Protein AF-A0A9W4RSF1-F1 (afdb_monomer_lite)

Radius of gyration: 12.2 Å; chains: 1; bounding box: 41×27×24 Å

Sequence (80 aa):
LLMERQGANDNRPVPNGACCVANTSLKQDVCNVNGQTGRCVPDSINNCGAQLTCIEDSRLTCDPNTLERGRPLCRRTPGA

pLDDT: mean 92.69, std 12.31, range [46.75, 98.62]

Organism: NCBI:txid2664923

Structure (mmCIF, N/CA/C/O backbone):
data_AF-A0A9W4RSF1-F1
#
_entry.id   AF-A0A9W4RSF1-F1
#
loop_
_atom_site.group_PDB
_atom_site.id
_atom_site.type_symbol
_atom_site.label_atom_id
_atom_site.label_alt_id
_atom_site.label_comp_id
_atom_site.label_asym_id
_atom_site.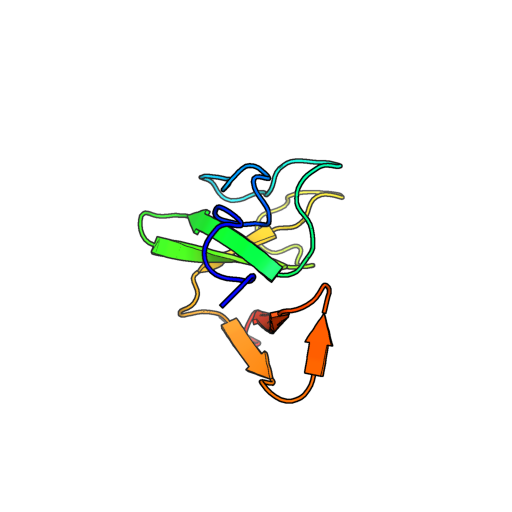label_entity_id
_atom_site.label_seq_id
_atom_site.pdbx_PDB_ins_code
_atom_site.Cartn_x
_atom_site.Cartn_y
_atom_site.Cartn_z
_atom_site.occupancy
_atom_site.B_iso_or_equiv
_atom_site.auth_seq_id
_atom_site.auth_comp_id
_atom_site.auth_asym_id
_atom_site.auth_atom_id
_atom_site.pdbx_PDB_model_num
ATOM 1 N N . LEU A 1 1 ? -26.780 -4.768 -8.206 1.00 46.75 1 LEU A N 1
ATOM 2 C CA . LEU A 1 1 ? -25.746 -3.711 -8.179 1.00 46.75 1 LEU A CA 1
ATOM 3 C C . LEU A 1 1 ? -25.628 -3.171 -6.740 1.00 46.75 1 LEU A C 1
ATOM 5 O O . LEU A 1 1 ? -26.107 -2.094 -6.433 1.00 46.75 1 LEU A O 1
ATOM 9 N N . LEU A 1 2 ? -25.111 -3.975 -5.800 1.00 49.22 2 LEU A N 1
ATOM 10 C CA . LEU A 1 2 ? -25.009 -3.607 -4.368 1.00 49.22 2 LEU A CA 1
ATOM 11 C C . LEU A 1 2 ? -23.586 -3.172 -3.961 1.00 49.22 2 LEU A C 1
ATOM 13 O O . LEU A 1 2 ? -23.369 -2.799 -2.816 1.00 49.22 2 LEU A O 1
ATOM 17 N N . MET A 1 3 ? -22.626 -3.204 -4.893 1.00 55.41 3 MET A N 1
ATOM 18 C CA . MET A 1 3 ? -21.207 -2.923 -4.624 1.00 55.41 3 MET A CA 1
ATOM 19 C C . MET A 1 3 ? -20.760 -1.496 -4.984 1.00 55.41 3 MET A C 1
ATOM 21 O O . MET A 1 3 ? -19.628 -1.129 -4.708 1.00 55.41 3 MET A O 1
ATOM 25 N N . GLU A 1 4 ? -21.632 -0.655 -5.548 1.00 50.03 4 GLU A N 1
ATOM 26 C CA . GLU A 1 4 ? -21.255 0.678 -6.061 1.00 50.03 4 GLU A CA 1
ATOM 27 C C . GLU A 1 4 ? -21.283 1.808 -5.012 1.00 50.03 4 GLU A C 1
ATOM 29 O O . GLU A 1 4 ? -21.168 2.979 -5.362 1.00 50.03 4 GLU A O 1
ATOM 34 N N . ARG A 1 5 ? -21.464 1.502 -3.717 1.00 50.56 5 ARG A N 1
ATOM 35 C CA . ARG A 1 5 ? -21.604 2.531 -2.660 1.00 50.56 5 ARG A CA 1
ATOM 36 C C . ARG A 1 5 ? -20.655 2.392 -1.475 1.00 50.56 5 ARG A C 1
ATOM 38 O O . ARG A 1 5 ? -20.812 3.114 -0.493 1.00 50.56 5 ARG A O 1
ATOM 45 N N . GLN A 1 6 ? -19.679 1.495 -1.529 1.00 58.50 6 GLN A N 1
ATOM 46 C CA . GLN A 1 6 ? -18.581 1.562 -0.569 1.00 58.50 6 GLN A CA 1
ATOM 47 C C . GLN A 1 6 ? -17.622 2.645 -1.067 1.00 58.50 6 GLN A C 1
ATOM 49 O O . GLN A 1 6 ? -17.057 2.519 -2.151 1.00 58.50 6 GLN A O 1
ATOM 54 N N . GLY A 1 7 ? -17.493 3.748 -0.319 1.00 74.19 7 GLY A N 1
ATOM 55 C CA . GLY A 1 7 ? -16.478 4.763 -0.593 1.00 74.19 7 GLY A CA 1
ATOM 56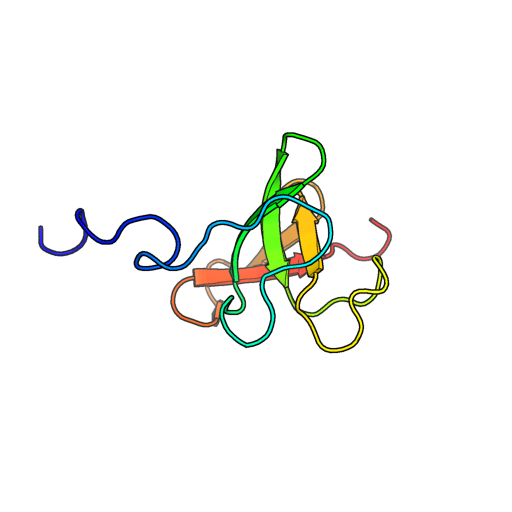 C C . GLY A 1 7 ? -15.079 4.144 -0.608 1.00 74.19 7 GLY A C 1
ATOM 57 O O . GLY A 1 7 ? -14.898 2.984 -0.225 1.00 74.19 7 GLY A O 1
ATOM 58 N N . ALA A 1 8 ? -14.074 4.904 -1.049 1.00 86.44 8 ALA A N 1
ATOM 59 C CA . ALA A 1 8 ? -12.696 4.420 -1.082 1.00 86.44 8 ALA A CA 1
ATOM 60 C C . ALA A 1 8 ? -12.320 3.720 0.241 1.00 86.44 8 ALA A C 1
ATOM 62 O O . ALA A 1 8 ? -12.658 4.194 1.323 1.00 86.44 8 ALA A O 1
ATOM 63 N N . ASN A 1 9 ? -11.663 2.562 0.133 1.00 94.25 9 ASN A N 1
ATOM 64 C CA . ASN A 1 9 ? -11.238 1.738 1.276 1.00 94.25 9 ASN A CA 1
ATOM 65 C C . ASN A 1 9 ? -12.392 1.344 2.215 1.00 94.25 9 ASN A C 1
ATOM 67 O O . ASN A 1 9 ? -12.231 1.359 3.429 1.00 94.25 9 ASN A O 1
ATOM 71 N N . ASP A 1 10 ? -13.573 1.032 1.679 1.00 92.50 10 ASP A N 1
ATOM 72 C CA . ASP A 1 10 ? -14.790 0.754 2.462 1.00 92.50 10 ASP A CA 1
ATOM 73 C C . ASP A 1 10 ? -15.117 1.871 3.466 1.00 92.50 10 ASP A C 1
ATOM 75 O O . ASP A 1 10 ? -15.527 1.620 4.600 1.00 92.50 10 ASP A O 1
ATOM 79 N N . ASN A 1 11 ? -14.922 3.121 3.037 1.00 92.94 11 ASN A N 1
ATOM 80 C CA . ASN A 1 11 ? -15.047 4.342 3.839 1.00 92.94 11 ASN A CA 1
ATOM 81 C C . ASN A 1 11 ? -13.974 4.530 4.930 1.00 92.94 11 ASN A C 1
ATOM 83 O O . ASN A 1 11 ? -14.110 5.423 5.769 1.00 92.94 11 ASN A O 1
ATOM 87 N N . ARG A 1 12 ? -12.891 3.743 4.930 1.00 94.81 12 ARG A N 1
ATOM 88 C CA . ARG A 1 12 ? -11.680 4.080 5.696 1.00 94.81 12 ARG A CA 1
ATOM 89 C C . ARG A 1 12 ? -10.974 5.288 5.062 1.00 94.81 12 ARG A C 1
ATOM 91 O O . ARG A 1 12 ? -11.143 5.544 3.868 1.00 94.81 12 ARG A O 1
ATOM 98 N N . PRO A 1 13 ? -10.134 6.018 5.818 1.00 95.56 13 PRO A N 1
ATOM 99 C CA . PRO A 1 13 ? -9.341 7.107 5.259 1.00 95.56 13 PRO A CA 1
ATOM 100 C C . PRO A 1 13 ? -8.493 6.664 4.058 1.00 95.56 13 PRO A C 1
ATOM 102 O O . PRO A 1 13 ? -7.940 5.561 4.039 1.00 95.56 13 PRO A O 1
ATOM 105 N N . VAL A 1 14 ? -8.350 7.559 3.079 1.00 97.50 14 VAL A N 1
ATOM 106 C CA . VAL A 1 14 ? -7.331 7.466 2.025 1.00 97.50 14 VAL A CA 1
ATOM 107 C C . VAL A 1 14 ? -6.136 8.300 2.497 1.00 97.50 14 VAL A C 1
ATOM 109 O O . VAL A 1 14 ? -6.202 9.529 2.414 1.00 97.50 14 VAL A O 1
ATOM 112 N N . PRO A 1 15 ? -5.077 7.690 3.065 1.00 97.31 15 PRO A N 1
ATOM 113 C CA . PRO A 1 15 ? -3.951 8.451 3.593 1.00 97.31 15 PRO A CA 1
ATOM 114 C C . PRO A 1 15 ? -3.231 9.212 2.480 1.00 97.31 15 PRO A C 1
ATOM 116 O O . PRO A 1 15 ? -3.148 8.731 1.351 1.00 97.31 15 PRO A O 1
ATOM 119 N N . ASN A 1 16 ? -2.700 10.387 2.820 1.00 97.94 16 ASN A N 1
ATOM 120 C CA . ASN A 1 16 ? -1.817 11.165 1.960 1.00 97.94 16 ASN A CA 1
ATOM 121 C C . ASN A 1 16 ? -0.465 11.344 2.663 1.00 97.94 16 ASN A C 1
ATOM 123 O O . ASN A 1 16 ? -0.408 11.956 3.729 1.00 97.94 16 ASN A O 1
ATOM 127 N N . GLY A 1 17 ? 0.597 10.785 2.088 1.00 97.62 17 GLY A N 1
ATOM 128 C CA . GLY A 1 17 ? 1.941 10.777 2.657 1.00 97.62 17 GLY A CA 1
ATOM 129 C C . GLY A 1 17 ? 2.595 9.399 2.593 1.00 97.62 17 GLY A C 1
ATOM 130 O O . GLY A 1 17 ? 2.009 8.430 2.123 1.00 97.62 17 GLY A O 1
ATOM 131 N N . ALA A 1 18 ? 3.834 9.313 3.074 1.00 97.88 18 ALA A N 1
ATOM 132 C CA . ALA A 1 18 ? 4.663 8.116 2.932 1.00 97.88 18 ALA A CA 1
ATOM 133 C C . ALA A 1 18 ? 4.166 6.898 3.739 1.00 97.88 18 ALA A C 1
ATOM 135 O O . ALA A 1 18 ? 4.448 5.758 3.365 1.00 97.88 18 ALA A O 1
ATOM 136 N N . CYS A 1 19 ? 3.419 7.129 4.824 1.00 98.44 19 CYS A N 1
ATOM 137 C CA . CYS A 1 19 ? 2.928 6.100 5.737 1.00 98.44 19 CYS A CA 1
ATOM 138 C C . CYS A 1 19 ? 1.401 6.094 5.794 1.00 98.44 19 CYS A C 1
ATOM 140 O O . CYS A 1 19 ? 0.754 7.142 5.785 1.0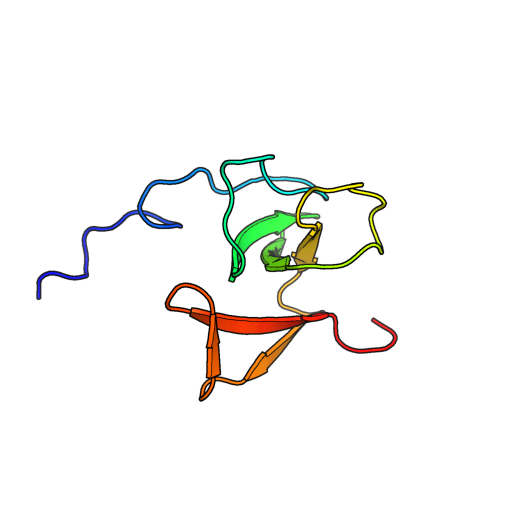0 98.44 19 CYS A O 1
ATOM 142 N N . CYS A 1 20 ? 0.823 4.901 5.870 1.00 98.50 20 CYS A N 1
ATOM 143 C CA . CYS A 1 20 ? -0.616 4.731 6.006 1.00 98.50 20 CYS A CA 1
ATOM 144 C C . CYS A 1 20 ? -1.078 4.886 7.460 1.00 98.50 20 CYS A C 1
ATOM 146 O O . CYS A 1 20 ? -0.283 4.829 8.395 1.00 98.50 20 CYS A O 1
ATOM 148 N N . VAL A 1 21 ? -2.386 5.063 7.672 1.00 98.00 21 VAL A N 1
ATOM 149 C CA . VAL A 1 21 ? -2.925 5.349 9.008 1.00 98.00 21 VAL A CA 1
ATOM 150 C C . VAL A 1 21 ? -2.775 4.126 9.914 1.00 98.00 21 VAL A C 1
ATOM 152 O O . VAL A 1 21 ? -3.379 3.077 9.668 1.00 98.00 21 VAL A O 1
ATOM 155 N N . ALA A 1 22 ? -1.994 4.268 10.987 1.00 96.75 22 ALA A N 1
ATOM 156 C CA . ALA A 1 22 ? -1.763 3.212 11.968 1.00 96.75 22 ALA A CA 1
ATOM 157 C C . ALA A 1 22 ? -3.080 2.630 12.506 1.00 96.75 22 ALA A C 1
ATOM 159 O O . ALA A 1 22 ? -4.024 3.367 12.798 1.00 96.75 22 ALA A O 1
ATOM 160 N N . ASN A 1 23 ? -3.135 1.301 12.644 1.00 94.44 23 ASN A N 1
ATOM 161 C CA . ASN A 1 23 ? -4.282 0.543 13.166 1.00 94.44 23 ASN A CA 1
ATOM 162 C C . ASN A 1 23 ? -5.616 0.743 12.413 1.00 94.44 23 ASN A C 1
ATOM 164 O O . ASN A 1 23 ? -6.628 0.184 12.825 1.00 94.44 23 ASN A O 1
ATOM 168 N N . THR A 1 24 ? -5.624 1.513 11.320 1.00 96.81 24 THR A N 1
ATOM 169 C CA . THR A 1 24 ? -6.833 1.881 10.571 1.00 96.81 24 THR A CA 1
ATOM 170 C C . THR A 1 24 ? -6.741 1.418 9.124 1.00 96.81 24 THR A C 1
ATOM 172 O O . THR A 1 24 ? -7.640 0.732 8.648 1.00 96.81 24 THR A O 1
ATOM 175 N N . SER A 1 25 ? -5.658 1.766 8.418 1.00 97.75 25 SER A N 1
ATOM 176 C CA . SER A 1 25 ? -5.450 1.331 7.037 1.00 97.75 25 SER A CA 1
ATOM 177 C C . SER A 1 25 ? -5.177 -0.168 6.973 1.00 97.75 25 SER A C 1
ATOM 179 O O . SER A 1 25 ? -4.391 -0.717 7.748 1.00 97.75 25 SER A O 1
ATOM 181 N N . LEU A 1 26 ? -5.797 -0.826 6.001 1.00 98.00 26 LEU A N 1
ATOM 182 C CA . LEU A 1 26 ? -5.571 -2.227 5.687 1.00 98.00 26 LEU A CA 1
ATOM 183 C C . LEU A 1 26 ? -4.602 -2.367 4.512 1.00 98.00 26 LEU A C 1
ATOM 185 O O . LEU A 1 26 ? -4.387 -1.448 3.722 1.00 98.00 26 LEU A O 1
ATOM 189 N N . LYS A 1 27 ? -4.002 -3.553 4.386 1.00 98.12 27 LYS A N 1
ATOM 190 C CA . LYS A 1 27 ? -3.194 -3.877 3.209 1.00 98.12 27 LYS A CA 1
ATOM 191 C C . LYS A 1 27 ? -4.051 -3.744 1.953 1.00 98.12 27 LYS A C 1
ATOM 193 O O . LYS A 1 27 ? -5.202 -4.171 1.960 1.00 98.12 27 LYS A O 1
ATOM 198 N N . GLN A 1 28 ? -3.456 -3.196 0.899 1.00 98.19 28 GLN A N 1
ATOM 199 C CA . GLN A 1 28 ? -4.089 -2.872 -0.382 1.00 98.19 28 GLN A CA 1
ATOM 200 C C . GLN A 1 28 ? -5.106 -1.721 -0.347 1.00 98.19 28 GLN A C 1
ATOM 202 O O . GLN A 1 28 ? -5.732 -1.438 -1.375 1.00 98.19 28 GLN A O 1
ATOM 207 N N . ASP A 1 29 ? -5.257 -1.011 0.776 1.00 98.00 29 ASP A N 1
ATOM 208 C CA . ASP A 1 29 ? -5.982 0.261 0.777 1.00 98.00 29 ASP A CA 1
ATOM 209 C C . ASP A 1 29 ? -5.329 1.242 -0.206 1.00 98.00 29 ASP A C 1
ATOM 211 O O . ASP A 1 29 ? -4.108 1.269 -0.363 1.00 98.00 29 ASP A O 1
ATOM 215 N N . VAL A 1 30 ? -6.157 2.035 -0.889 1.00 97.62 30 VAL A N 1
ATOM 216 C CA . VAL A 1 30 ? -5.696 3.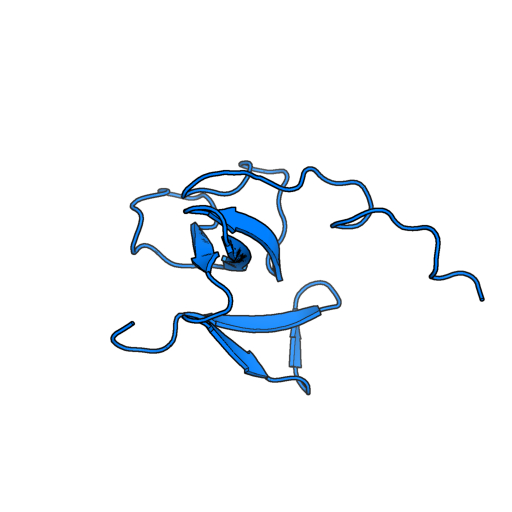132 -1.743 1.00 97.62 30 VAL A CA 1
ATOM 217 C C . VAL A 1 30 ? -5.119 4.209 -0.837 1.00 97.62 30 VAL A C 1
ATOM 219 O O . VAL A 1 30 ? -5.707 4.537 0.195 1.00 97.62 30 VAL A O 1
ATOM 222 N N . CYS A 1 31 ? -3.997 4.777 -1.246 1.00 98.50 31 CYS A N 1
ATOM 223 C CA . CYS A 1 31 ? -3.375 5.932 -0.619 1.00 98.50 31 CYS A CA 1
ATOM 224 C C . CYS A 1 31 ? -2.892 6.908 -1.697 1.00 98.50 31 CYS A C 1
ATOM 226 O O . CYS A 1 31 ? -2.912 6.581 -2.884 1.00 98.50 31 CYS A O 1
ATOM 228 N N . ASN A 1 32 ? -2.463 8.095 -1.280 1.00 98.31 32 ASN A N 1
ATOM 229 C CA . ASN A 1 32 ? -1.788 9.065 -2.129 1.00 98.31 32 ASN A CA 1
ATOM 230 C C . ASN A 1 32 ? -0.392 9.357 -1.566 1.00 98.31 32 ASN A C 1
ATOM 232 O O . ASN A 1 32 ? -0.230 9.513 -0.358 1.00 98.31 32 ASN A O 1
ATOM 236 N N . VAL A 1 33 ? 0.614 9.463 -2.427 1.00 97.31 33 VAL A N 1
ATOM 237 C CA . VAL A 1 33 ? 1.982 9.846 -2.050 1.00 97.31 33 VAL A CA 1
ATOM 238 C C . VAL A 1 33 ? 2.632 10.557 -3.231 1.00 97.31 33 VAL A C 1
ATOM 240 O O . VAL A 1 33 ? 2.422 10.173 -4.378 1.00 97.31 33 VAL A O 1
ATOM 243 N N . ASN A 1 34 ? 3.354 11.652 -2.974 1.00 95.12 34 ASN A N 1
ATOM 244 C CA . ASN A 1 34 ? 4.014 12.452 -4.018 1.00 95.12 34 ASN A CA 1
ATOM 245 C C . ASN A 1 34 ? 3.076 12.891 -5.169 1.00 95.12 34 ASN A C 1
ATOM 247 O O . ASN A 1 34 ? 3.488 12.965 -6.324 1.00 95.12 34 ASN A O 1
ATOM 251 N N . GLY A 1 35 ? 1.798 13.154 -4.863 1.00 96.12 35 GLY A N 1
ATOM 252 C CA . GLY A 1 35 ? 0.782 13.538 -5.854 1.00 96.12 35 GLY A CA 1
ATOM 253 C C . GLY A 1 35 ? 0.265 12.396 -6.741 1.00 96.12 35 GLY A C 1
ATOM 254 O O . GLY A 1 35 ? -0.512 12.655 -7.655 1.00 96.12 35 GLY A O 1
ATOM 255 N N . GLN A 1 36 ? 0.669 11.151 -6.480 1.00 97.06 36 GLN A N 1
ATOM 256 C CA . GLN A 1 36 ? 0.252 9.953 -7.210 1.00 97.06 36 GLN A CA 1
ATOM 257 C C . GLN A 1 36 ? -0.621 9.047 -6.340 1.00 97.06 36 GLN A C 1
ATOM 259 O O . GLN A 1 36 ? -0.537 9.079 -5.110 1.00 97.06 36 GLN A O 1
ATOM 264 N N . THR A 1 37 ? -1.431 8.208 -6.986 1.00 97.69 37 THR A N 1
ATOM 265 C CA . THR A 1 37 ? -2.143 7.115 -6.316 1.00 97.69 37 THR A CA 1
ATOM 266 C C . THR A 1 37 ? -1.190 5.969 -5.991 1.00 97.69 37 THR A C 1
ATOM 268 O O . THR A 1 37 ? -0.177 5.758 -6.662 1.00 97.69 37 THR A O 1
ATOM 271 N N . GLY A 1 38 ? -1.524 5.213 -4.953 1.00 97.62 38 GLY A N 1
ATOM 272 C CA . GLY A 1 38 ? -0.722 4.089 -4.499 1.00 97.62 38 GLY A CA 1
ATOM 273 C C . GLY A 1 38 ? -1.503 3.058 -3.699 1.00 97.62 38 GLY A C 1
ATOM 274 O O . GLY A 1 38 ? -2.743 3.077 -3.631 1.00 97.62 38 GLY A O 1
ATOM 275 N N . ARG A 1 39 ? -0.759 2.157 -3.054 1.00 98.25 39 ARG A N 1
ATOM 276 C CA . ARG A 1 39 ? -1.301 1.159 -2.123 1.00 98.25 39 ARG A CA 1
ATOM 277 C C . ARG A 1 39 ? -0.560 1.152 -0.796 1.00 98.25 39 ARG A C 1
ATOM 279 O O . ARG A 1 39 ? 0.665 1.237 -0.751 1.00 98.25 39 ARG A O 1
ATOM 286 N N . CYS A 1 40 ? -1.319 0.953 0.276 1.00 98.56 40 CYS A N 1
ATOM 287 C CA . CYS A 1 40 ? -0.791 0.598 1.585 1.00 98.56 40 CYS A CA 1
ATOM 288 C C . CYS A 1 40 ? -0.296 -0.850 1.566 1.00 98.56 40 CYS A C 1
ATOM 290 O O . CYS A 1 40 ? -1.101 -1.785 1.553 1.00 98.56 40 CYS A O 1
ATOM 292 N N . VAL A 1 41 ? 1.017 -1.056 1.584 1.00 98.38 41 VAL A N 1
ATOM 293 C CA . VAL A 1 41 ? 1.629 -2.391 1.541 1.00 98.38 41 VAL A CA 1
ATOM 294 C C . VAL A 1 41 ? 2.641 -2.583 2.674 1.00 98.38 41 VAL A C 1
ATOM 296 O O . VAL A 1 41 ? 3.164 -1.605 3.214 1.00 98.38 41 VAL A O 1
ATOM 299 N N . PRO A 1 42 ? 2.929 -3.834 3.077 1.00 97.88 42 PRO A N 1
ATOM 300 C CA . PRO A 1 42 ? 4.041 -4.111 3.978 1.00 97.88 42 PRO A CA 1
ATOM 301 C C . PRO A 1 42 ? 5.364 -3.838 3.254 1.00 97.88 42 PRO A C 1
ATOM 303 O O . PRO A 1 42 ? 5.713 -4.562 2.324 1.00 97.88 42 PRO A O 1
ATOM 306 N N . ASP A 1 43 ? 6.075 -2.794 3.667 1.00 97.62 43 ASP A N 1
ATOM 307 C CA . ASP A 1 43 ? 7.401 -2.422 3.167 1.00 97.62 43 ASP A CA 1
ATOM 308 C C . ASP A 1 43 ? 8.071 -1.489 4.187 1.00 97.62 43 ASP A C 1
ATOM 310 O O . ASP A 1 43 ? 7.375 -0.821 4.954 1.00 97.62 43 ASP A O 1
ATOM 314 N N . SER A 1 44 ? 9.401 -1.424 4.193 1.00 95.69 44 SER A N 1
ATOM 315 C CA . SER A 1 44 ? 10.193 -0.596 5.108 1.00 95.69 44 SER A CA 1
ATOM 316 C C . SER A 1 44 ? 10.871 0.606 4.440 1.00 95.69 44 SER A C 1
ATOM 318 O O . SER A 1 44 ? 11.522 1.376 5.140 1.00 95.69 44 SER A O 1
ATOM 320 N N . ILE A 1 45 ? 10.740 0.790 3.120 1.00 95.06 45 ILE A N 1
ATOM 321 C CA . ILE A 1 45 ? 11.501 1.783 2.337 1.00 95.06 45 ILE A CA 1
ATOM 322 C C . ILE A 1 45 ? 11.341 3.226 2.841 1.00 95.06 45 ILE A C 1
ATOM 324 O O . ILE A 1 45 ? 12.290 4.001 2.790 1.00 95.06 45 ILE A O 1
ATOM 328 N N . ASN A 1 46 ? 10.174 3.562 3.399 1.00 93.75 46 ASN A N 1
ATOM 329 C CA . ASN A 1 46 ? 9.868 4.901 3.910 1.00 93.75 46 ASN A CA 1
ATOM 330 C C . ASN A 1 46 ? 9.976 5.019 5.443 1.00 93.75 46 ASN A C 1
ATOM 332 O O . ASN A 1 46 ? 9.537 6.015 6.010 1.00 93.75 46 ASN A O 1
ATOM 336 N N . ASN A 1 47 ? 10.544 4.021 6.132 1.00 95.94 47 ASN A N 1
ATOM 337 C CA . ASN A 1 47 ? 10.750 4.025 7.589 1.00 95.94 47 ASN A CA 1
ATOM 338 C C . ASN A 1 47 ? 9.468 4.232 8.424 1.00 95.94 47 ASN A C 1
ATOM 340 O O . ASN A 1 47 ? 9.501 4.830 9.498 1.00 95.94 47 ASN A O 1
ATOM 344 N N . CYS A 1 48 ? 8.337 3.680 7.978 1.00 97.62 48 CYS A N 1
ATOM 345 C CA . CYS A 1 48 ? 7.039 3.796 8.660 1.00 97.62 48 CYS A CA 1
ATOM 346 C C . CYS A 1 48 ? 6.902 2.942 9.941 1.00 97.62 48 CYS A C 1
ATOM 348 O O . CYS A 1 48 ? 5.818 2.836 10.523 1.00 97.62 48 CYS A O 1
ATOM 350 N N . GLY A 1 49 ? 7.991 2.315 10.399 1.00 96.25 49 GLY A N 1
ATOM 351 C CA . GLY A 1 49 ? 8.001 1.439 11.567 1.00 96.25 49 GLY A CA 1
ATOM 352 C C . GLY A 1 49 ? 7.047 0.255 11.396 1.00 96.25 49 GLY A C 1
ATOM 353 O O . GLY A 1 49 ? 7.181 -0.526 10.461 1.00 96.25 49 GLY A O 1
ATOM 354 N N . ALA A 1 50 ? 6.082 0.125 12.308 1.00 95.25 50 ALA A N 1
ATOM 355 C CA . ALA A 1 50 ? 5.072 -0.936 12.273 1.00 95.25 50 ALA A CA 1
ATOM 356 C C . ALA A 1 50 ? 3.869 -0.629 11.356 1.00 95.25 50 ALA A C 1
ATOM 358 O O . ALA A 1 50 ? 2.983 -1.470 11.200 1.00 95.25 50 ALA A O 1
ATOM 359 N N . GLN A 1 51 ? 3.793 0.577 10.785 1.00 98.12 51 GLN A N 1
ATOM 360 C CA . GLN A 1 51 ? 2.710 0.967 9.883 1.00 98.12 51 GLN A CA 1
ATOM 361 C C . GLN A 1 51 ? 2.945 0.408 8.476 1.00 98.12 51 GLN A C 1
ATOM 363 O O . GLN A 1 51 ? 4.062 0.061 8.097 1.00 98.12 51 GLN A O 1
ATOM 368 N N . LEU A 1 52 ? 1.880 0.353 7.674 1.00 98.56 52 LEU A N 1
ATOM 369 C CA . LEU A 1 52 ? 2.012 0.083 6.244 1.00 98.56 52 LEU A CA 1
ATOM 370 C C . LEU A 1 52 ? 2.624 1.297 5.540 1.00 98.56 52 LEU A C 1
ATOM 372 O O . LEU A 1 52 ? 2.362 2.443 5.915 1.00 98.56 52 LEU A O 1
ATOM 376 N N . THR A 1 53 ? 3.379 1.035 4.482 1.00 98.56 53 THR A N 1
ATOM 377 C CA . THR A 1 53 ? 3.971 2.073 3.640 1.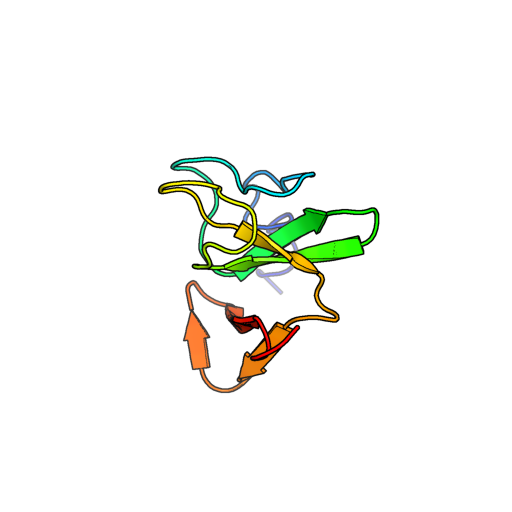00 98.56 53 THR A CA 1
ATOM 378 C C . THR A 1 53 ? 3.045 2.358 2.460 1.00 98.56 53 THR A C 1
ATOM 380 O O . THR A 1 53 ? 2.540 1.423 1.835 1.00 98.56 53 THR A O 1
ATOM 383 N N . CYS A 1 54 ? 2.813 3.637 2.156 1.00 98.62 54 CYS A N 1
ATOM 384 C CA . CYS A 1 54 ? 2.146 4.042 0.921 1.00 98.62 54 CYS A CA 1
ATOM 385 C C . CYS A 1 54 ? 3.177 4.091 -0.208 1.00 98.62 54 CYS A C 1
ATOM 387 O O . CYS A 1 54 ? 4.163 4.822 -0.115 1.00 98.62 54 CYS A O 1
ATOM 389 N N . ILE A 1 55 ? 2.959 3.297 -1.253 1.00 98.38 55 ILE A N 1
ATOM 390 C CA . ILE A 1 55 ? 3.863 3.192 -2.405 1.00 98.38 55 ILE A CA 1
ATOM 391 C C . ILE A 1 55 ? 3.076 3.502 -3.666 1.00 98.38 55 ILE A C 1
ATOM 393 O O . ILE A 1 55 ? 1.967 2.988 -3.826 1.00 98.38 55 ILE A O 1
ATOM 397 N N . GLU A 1 56 ? 3.650 4.331 -4.538 1.00 98.06 56 GLU A N 1
ATOM 398 C CA . GLU A 1 56 ? 3.059 4.707 -5.821 1.00 98.06 56 GLU A CA 1
ATOM 399 C C . GLU A 1 56 ? 2.700 3.471 -6.653 1.00 98.06 56 GLU A C 1
ATOM 401 O O . GLU A 1 56 ? 3.484 2.523 -6.729 1.00 98.06 56 GLU A O 1
ATOM 406 N N . ASP A 1 57 ? 1.556 3.501 -7.344 1.00 97.81 57 ASP A N 1
ATOM 407 C CA . ASP A 1 57 ? 1.117 2.386 -8.197 1.00 97.81 57 ASP A CA 1
ATOM 408 C C . ASP A 1 57 ? 2.175 2.034 -9.269 1.00 97.81 57 ASP A C 1
ATOM 410 O O . ASP A 1 57 ? 2.362 0.866 -9.601 1.00 97.81 57 ASP A O 1
ATOM 414 N N . SER A 1 58 ? 2.942 3.024 -9.744 1.00 97.38 58 SER A N 1
ATOM 415 C CA . SER A 1 58 ? 4.044 2.857 -10.708 1.00 97.38 58 SER A CA 1
ATOM 416 C C . SER A 1 58 ? 5.245 2.059 -10.178 1.00 97.38 58 SER A C 1
ATOM 418 O O . SER A 1 58 ? 6.077 1.609 -10.965 1.00 97.38 58 SER A O 1
ATOM 420 N N . ARG A 1 59 ? 5.341 1.863 -8.858 1.00 97.69 59 ARG A N 1
ATOM 421 C CA . ARG A 1 59 ? 6.405 1.104 -8.179 1.00 97.69 59 ARG A CA 1
ATOM 422 C C . ARG A 1 59 ? 5.895 -0.212 -7.594 1.00 97.69 59 ARG A C 1
ATOM 424 O O . ARG A 1 59 ? 6.591 -0.828 -6.784 1.00 97.69 59 ARG A O 1
ATOM 431 N N . LEU A 1 60 ? 4.689 -0.639 -7.970 1.00 98.25 60 LEU A N 1
ATOM 432 C CA . LEU A 1 60 ? 4.074 -1.875 -7.505 1.00 98.25 60 LEU A CA 1
ATOM 433 C C . LEU A 1 60 ? 3.985 -2.912 -8.628 1.00 98.25 60 LEU A C 1
ATOM 435 O O . LEU A 1 60 ? 3.605 -2.605 -9.755 1.00 98.25 60 LEU A O 1
ATOM 439 N N . THR A 1 61 ? 4.232 -4.171 -8.273 1.00 98.06 61 THR A N 1
ATOM 440 C CA . THR A 1 61 ? 3.807 -5.330 -9.061 1.00 98.06 61 THR A CA 1
ATOM 441 C C . THR A 1 61 ? 2.609 -5.959 -8.363 1.00 98.06 61 THR A C 1
ATOM 443 O O . THR A 1 61 ? 2.670 -6.253 -7.165 1.00 98.06 61 THR A O 1
ATOM 446 N N . CYS A 1 62 ? 1.520 -6.158 -9.106 1.00 97.12 62 CYS A N 1
ATOM 447 C CA . CYS A 1 62 ? 0.270 -6.704 -8.587 1.00 97.12 62 CYS A CA 1
ATOM 448 C C . CYS A 1 62 ? -0.066 -8.046 -9.241 1.00 97.12 62 CYS A C 1
ATOM 450 O O . CYS A 1 62 ? -0.024 -8.167 -10.464 1.00 97.12 62 CYS A O 1
ATOM 452 N N . ASP A 1 63 ? -0.455 -9.025 -8.428 1.00 97.12 63 ASP A N 1
ATOM 453 C CA . ASP A 1 63 ? -1.053 -10.273 -8.899 1.00 97.12 63 ASP A CA 1
ATOM 454 C C . ASP A 1 63 ? -2.587 -10.153 -8.854 1.00 97.12 63 ASP A C 1
ATOM 456 O O . ASP A 1 63 ? -3.162 -10.090 -7.761 1.00 97.12 63 ASP A O 1
ATOM 460 N N . PRO A 1 64 ? -3.278 -10.110 -10.008 1.00 94.75 64 PRO A N 1
ATOM 461 C CA . PRO A 1 64 ? -4.734 -10.006 -10.048 1.00 94.75 64 PRO A CA 1
ATOM 462 C C . PRO A 1 64 ? -5.450 -11.283 -9.585 1.00 94.75 64 PRO A C 1
ATOM 464 O O . PRO A 1 64 ? -6.635 -11.217 -9.266 1.00 94.75 64 PRO A O 1
ATOM 467 N N . ASN A 1 65 ? -4.764 -12.429 -9.536 1.00 97.12 65 ASN A N 1
ATOM 468 C CA . ASN A 1 65 ? -5.363 -13.714 -9.163 1.00 97.12 65 ASN A CA 1
ATOM 469 C C . ASN A 1 65 ? -5.287 -13.990 -7.657 1.00 97.12 65 ASN A C 1
ATOM 471 O O . ASN A 1 65 ? -6.013 -14.845 -7.150 1.00 97.12 65 ASN A O 1
ATOM 475 N N . THR A 1 66 ? -4.441 -13.255 -6.932 1.00 97.44 66 THR A N 1
ATOM 476 C CA . THR A 1 66 ? -4.319 -13.353 -5.478 1.00 97.44 66 THR A CA 1
ATOM 477 C C . THR A 1 66 ? -4.919 -12.114 -4.834 1.00 97.44 66 THR A C 1
ATOM 479 O O . THR A 1 66 ? -4.464 -10.999 -5.075 1.00 97.44 66 THR A O 1
ATOM 482 N N . LEU A 1 67 ? -5.924 -12.294 -3.976 1.00 95.38 67 LEU A N 1
ATOM 483 C CA . LEU A 1 67 ? -6.534 -11.189 -3.239 1.00 95.38 67 LEU A CA 1
ATOM 484 C C . LEU A 1 67 ? -5.989 -11.105 -1.809 1.00 95.38 67 LEU A C 1
ATOM 486 O O . LEU A 1 67 ? -5.938 -12.096 -1.085 1.00 95.38 67 LEU A O 1
ATOM 490 N N . GLU A 1 68 ? -5.664 -9.897 -1.358 1.00 96.62 68 GLU A N 1
ATOM 491 C CA . GLU A 1 68 ? -5.357 -9.577 0.034 1.00 96.62 68 GLU A CA 1
ATOM 492 C C . GLU A 1 68 ? -6.336 -8.500 0.506 1.00 96.62 68 GLU A C 1
ATOM 494 O O . GLU A 1 68 ? -6.409 -7.419 -0.073 1.00 96.62 68 GLU A O 1
ATOM 499 N N . ARG A 1 69 ? -7.132 -8.812 1.540 1.00 94.25 69 ARG A N 1
ATOM 500 C CA . ARG A 1 69 ? -8.196 -7.919 2.050 1.00 94.25 69 ARG A CA 1
ATOM 501 C C . ARG A 1 69 ? -9.193 -7.469 0.962 1.00 94.25 69 ARG A C 1
ATOM 503 O O . ARG A 1 69 ? -9.697 -6.356 1.002 1.00 94.25 69 ARG A O 1
ATOM 510 N N . GLY A 1 70 ? -9.492 -8.353 0.006 1.00 91.69 70 GLY A N 1
ATOM 511 C CA . GLY A 1 70 ? -10.495 -8.114 -1.040 1.00 91.69 70 GLY A CA 1
ATOM 512 C C . GLY A 1 70 ? -9.990 -7.362 -2.274 1.00 91.69 70 GLY A C 1
ATOM 513 O O . GLY A 1 70 ? -10.797 -6.998 -3.123 1.00 91.69 70 GLY A O 1
ATOM 514 N N . ARG A 1 71 ? -8.676 -7.131 -2.402 1.00 94.00 71 ARG A N 1
ATOM 515 C CA . ARG A 1 71 ? -8.058 -6.442 -3.548 1.00 94.00 71 ARG A CA 1
ATOM 516 C C . ARG A 1 71 ? -6.847 -7.208 -4.076 1.00 94.00 71 ARG A C 1
ATOM 518 O O . ARG A 1 71 ? -6.254 -7.947 -3.290 1.00 94.00 71 ARG A O 1
ATOM 525 N N . PRO A 1 72 ? -6.459 -7.027 -5.353 1.00 96.12 72 PRO A N 1
ATOM 526 C CA . PRO A 1 72 ? -5.250 -7.629 -5.904 1.00 96.12 72 PRO A CA 1
ATOM 527 C C . PRO A 1 72 ? -4.038 -7.419 -5.001 1.00 96.12 72 PRO A C 1
ATOM 529 O O . PRO A 1 72 ? -3.815 -6.325 -4.477 1.00 96.12 72 PRO A O 1
ATOM 532 N N . LEU A 1 73 ? -3.268 -8.483 -4.812 1.00 98.00 73 LEU A N 1
ATOM 533 C CA . LEU A 1 73 ? -2.057 -8.473 -4.017 1.00 98.00 73 LEU A CA 1
ATOM 534 C C . LEU A 1 73 ? -0.999 -7.634 -4.733 1.00 98.00 73 LEU A C 1
ATOM 536 O O . LEU A 1 73 ? -0.372 -8.112 -5.674 1.00 98.00 73 LEU A O 1
ATOM 540 N N . CYS A 1 74 ? -0.760 -6.415 -4.258 1.00 98.12 74 CYS A N 1
ATOM 541 C CA . CYS A 1 74 ? 0.353 -5.590 -4.710 1.00 98.12 74 CYS A CA 1
ATOM 542 C C . CYS A 1 74 ? 1.495 -5.588 -3.687 1.00 98.12 74 CYS A C 1
ATOM 544 O O . CYS A 1 74 ? 1.280 -5.610 -2.465 1.00 98.12 74 CYS A O 1
ATOM 546 N N . ARG A 1 75 ? 2.726 -5.548 -4.194 1.00 98.12 75 ARG A N 1
ATOM 547 C CA . ARG A 1 75 ? 3.973 -5.382 -3.432 1.00 98.12 75 ARG A CA 1
ATOM 548 C C . ARG A 1 75 ? 4.905 -4.454 -4.200 1.00 98.12 75 ARG A C 1
ATOM 550 O O . ARG A 1 75 ? 4.773 -4.344 -5.417 1.00 98.12 75 ARG A O 1
ATOM 557 N N . ARG A 1 76 ? 5.849 -3.808 -3.506 1.00 97.50 76 ARG A N 1
ATOM 558 C CA . ARG A 1 76 ? 6.862 -2.990 -4.179 1.00 97.50 76 ARG A CA 1
ATOM 559 C C . ARG A 1 76 ? 7.672 -3.849 -5.140 1.00 97.50 76 ARG A C 1
ATOM 561 O O . ARG A 1 76 ? 8.120 -4.939 -4.783 1.00 97.50 76 ARG A O 1
ATOM 568 N N . THR A 1 77 ? 7.865 -3.339 -6.346 1.00 97.19 77 THR A N 1
ATOM 569 C CA . THR A 1 77 ? 8.749 -3.937 -7.338 1.00 97.19 77 THR A CA 1
ATOM 570 C C . THR A 1 77 ? 10.177 -3.969 -6.782 1.00 97.19 77 THR A C 1
ATOM 572 O O . THR A 1 77 ? 10.672 -2.942 -6.311 1.00 97.19 77 THR A O 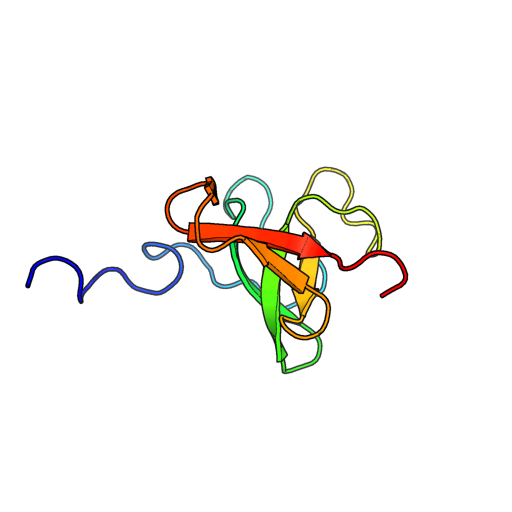1
ATOM 575 N N . PRO A 1 78 ? 10.872 -5.120 -6.802 1.00 89.25 78 PRO A N 1
ATOM 576 C CA . PRO A 1 78 ? 12.262 -5.188 -6.364 1.00 89.25 78 PRO A CA 1
ATOM 577 C C . PRO A 1 78 ? 13.140 -4.172 -7.110 1.00 89.25 78 PRO A C 1
ATOM 579 O O . PRO A 1 78 ? 13.100 -4.100 -8.334 1.00 89.25 78 PRO A O 1
ATOM 582 N N . GLY A 1 79 ? 13.926 -3.385 -6.370 1.00 85.88 79 GLY A N 1
ATOM 583 C CA . GLY A 1 79 ? 14.805 -2.352 -6.936 1.00 85.88 79 GLY A CA 1
ATOM 584 C C . GLY A 1 79 ? 14.130 -1.020 -7.289 1.00 85.88 79 GLY A C 1
ATOM 585 O O . GLY A 1 79 ? 14.830 -0.114 -7.733 1.00 85.88 79 GLY A O 1
ATOM 586 N N . ALA A 1 80 ? 12.815 -0.884 -7.075 1.00 81.94 80 ALA A N 1
ATOM 587 C CA . ALA A 1 80 ? 12.083 0.368 -7.272 1.00 81.94 80 ALA A CA 1
ATOM 588 C C . ALA A 1 80 ? 12.218 1.348 -6.110 1.00 81.94 80 ALA A C 1
ATOM 590 O O . ALA A 1 80 ? 12.203 0.928 -4.923 1.00 81.94 80 ALA A O 1
#

Foldseek 3Di:
DPPPPQPQPSPFDAEEEFFDDPPGDFFQGWHHYPNAIFTFHPDCPSPNPPTTTTDHPVQWDWDQVDDDPRGTDIDGDPPD

Secondary structure (DSSP, 8-state):
--STT--GGGG----BSSBPPTTTPPTT-EEEETTEEEEEES--TT--TTSPEEEEGGGEEEEEEEEETTEEEEEEPTT-